Protein AF-A0A0C5WR68-F1 (afdb_monomer_lite)

Organism: NCBI:txid658445

Foldseek 3Di:
DDDDDDDDPPVVVVVVVPDDPPPPPFDWFWKWAQDPVGIAIDTDGPVCVVVRVVVVIGGDGDDDPDDDPDPVVVVDDPPPDPPPPPPPPPVVVVCVVCVVVVVVVVVVVVVVVVVVVVVVD

Sequence (121 aa):
MKKMAMASSLVVLLSALLAPPTVQAQTMSMICHQTGSGEITLYVNINAVDAHMGHGDYSGACQTNNLPSPLLALSQTPQTQQVVEIDEPPVSWIMMSILPLILLRRSLSNKMLKRKLQQLT

Structure (mmCIF, N/CA/C/O backbone):
data_AF-A0A0C5WR68-F1
#
_entry.id   AF-A0A0C5WR68-F1
#
loop_
_atom_site.group_PDB
_atom_site.id
_atom_site.type_symbol
_atom_site.label_atom_id
_atom_site.label_alt_id
_atom_site.label_comp_id
_atom_site.label_asym_id
_atom_site.label_entity_id
_atom_site.label_seq_id
_atom_site.pdbx_PDB_ins_code
_atom_site.Cartn_x
_atom_site.Cartn_y
_atom_site.Cartn_z
_atom_site.occupancy
_atom_site.B_iso_or_equiv
_atom_site.auth_seq_id
_atom_site.auth_comp_id
_atom_site.auth_asym_id
_atom_site.auth_atom_id
_atom_site.pdbx_PDB_model_num
ATOM 1 N N . MET A 1 1 ? -62.646 10.269 12.077 1.00 48.22 1 MET A N 1
ATOM 2 C CA . MET A 1 1 ? -61.334 10.029 12.723 1.00 48.22 1 MET A CA 1
ATOM 3 C C . MET A 1 1 ? -60.352 9.578 11.654 1.00 48.22 1 MET A C 1
ATOM 5 O O . MET A 1 1 ? -60.690 8.614 10.982 1.00 48.22 1 MET A O 1
ATOM 9 N N . LYS A 1 2 ? -59.223 10.278 11.463 1.00 47.03 2 LYS A N 1
ATOM 10 C CA . LYS A 1 2 ? -57.932 9.795 10.914 1.00 47.03 2 LYS A CA 1
ATOM 11 C C . LYS A 1 2 ? -57.013 11.014 10.754 1.00 47.03 2 LYS A C 1
ATOM 13 O O . LYS A 1 2 ? -57.052 11.707 9.747 1.00 47.03 2 LYS A O 1
ATOM 18 N N . LYS A 1 3 ? -56.257 11.319 11.810 1.00 51.19 3 LYS A N 1
ATOM 19 C CA . LYS A 1 3 ? -55.129 12.254 11.759 1.00 51.19 3 LYS A CA 1
ATOM 20 C C . LYS A 1 3 ? -53.917 11.405 11.378 1.00 51.19 3 LYS A C 1
ATOM 22 O O . LYS A 1 3 ? -53.507 10.579 12.185 1.00 51.19 3 LYS A O 1
ATOM 27 N N . MET A 1 4 ? -53.421 11.541 10.153 1.00 48.41 4 MET A N 1
ATOM 28 C CA . MET A 1 4 ? -52.201 10.857 9.719 1.00 48.41 4 MET A CA 1
ATOM 29 C C . MET A 1 4 ? -51.020 11.810 9.900 1.00 48.41 4 MET A C 1
ATOM 31 O O . MET A 1 4 ? -51.052 12.947 9.433 1.00 48.41 4 MET A O 1
ATOM 35 N N . ALA A 1 5 ? -50.029 11.351 10.661 1.00 51.19 5 ALA A N 1
ATOM 36 C CA . ALA A 1 5 ? -48.860 12.105 11.081 1.00 51.19 5 ALA A CA 1
ATOM 37 C C . ALA A 1 5 ? -47.832 12.244 9.943 1.00 51.19 5 ALA A C 1
ATOM 39 O O . ALA A 1 5 ? -47.442 11.258 9.327 1.00 51.19 5 ALA A O 1
ATOM 40 N N . MET A 1 6 ? -47.364 13.474 9.719 1.00 55.84 6 MET A N 1
ATOM 41 C CA . MET A 1 6 ? -46.280 13.845 8.803 1.00 55.84 6 MET A CA 1
ATOM 42 C C . MET A 1 6 ? -45.063 14.245 9.651 1.00 55.84 6 MET A C 1
ATOM 44 O O . MET A 1 6 ? -44.859 15.425 9.912 1.00 55.84 6 MET A O 1
ATOM 48 N N . ALA A 1 7 ? -44.303 13.285 10.182 1.00 51.44 7 ALA A N 1
ATOM 49 C CA . ALA A 1 7 ? -43.229 13.596 11.143 1.00 51.44 7 ALA A CA 1
ATOM 50 C C . ALA A 1 7 ? -41.903 12.855 10.902 1.00 51.44 7 ALA A C 1
ATOM 52 O O . ALA A 1 7 ? -41.066 12.811 11.794 1.00 51.44 7 ALA A O 1
ATOM 53 N N . SER A 1 8 ? -41.676 12.287 9.711 1.00 52.50 8 SER A N 1
ATOM 54 C CA . SER A 1 8 ? -40.483 11.454 9.471 1.00 52.50 8 SER A CA 1
ATOM 55 C C . SER A 1 8 ? -39.391 12.103 8.611 1.00 52.50 8 SER A C 1
ATOM 57 O O . SER A 1 8 ? -38.306 11.542 8.504 1.00 52.50 8 SER A O 1
ATOM 59 N N . SER A 1 9 ? -39.634 13.276 8.011 1.00 53.25 9 SER A N 1
ATOM 60 C CA . SER A 1 9 ? -38.698 13.864 7.034 1.00 53.25 9 SER A CA 1
ATOM 61 C C . SER A 1 9 ? -37.726 14.900 7.616 1.00 53.25 9 SER A C 1
ATOM 63 O O . SER A 1 9 ? -36.738 15.234 6.972 1.00 53.25 9 SER A O 1
ATOM 65 N N . LEU A 1 10 ? -37.975 15.407 8.829 1.00 53.34 10 LEU A N 1
ATOM 66 C CA . LEU A 1 10 ? -37.168 16.479 9.431 1.00 53.34 10 LEU A CA 1
ATOM 67 C C . LEU A 1 10 ? -35.921 15.958 10.173 1.00 53.34 10 LEU A C 1
ATOM 69 O O . LEU A 1 10 ? -34.945 16.685 10.333 1.00 53.34 10 LEU A O 1
ATOM 73 N N . VAL A 1 11 ? -35.932 14.692 10.606 1.00 54.53 11 VAL A N 1
ATOM 74 C CA . VAL A 1 11 ? -34.858 14.107 11.430 1.00 54.53 11 VAL A CA 1
ATOM 75 C C . VAL A 1 11 ? -33.587 13.851 10.612 1.00 54.53 11 VAL A C 1
ATOM 77 O O . VAL A 1 11 ? -32.493 14.065 11.120 1.00 54.53 11 VAL A O 1
ATOM 80 N N . VAL A 1 12 ? -33.714 13.489 9.330 1.00 54.81 12 VAL A N 1
ATOM 81 C CA . VAL A 1 12 ? -32.566 13.198 8.446 1.00 54.81 12 VAL A CA 1
ATOM 82 C C . VAL A 1 12 ? -31.742 14.456 8.135 1.00 54.81 12 VAL A C 1
ATOM 84 O O . VAL A 1 12 ? -30.521 14.384 8.032 1.00 54.81 12 VAL A O 1
ATOM 87 N N . LEU A 1 13 ? -32.384 15.626 8.044 1.00 53.16 13 LEU A N 1
ATOM 88 C CA . LEU A 1 13 ? -31.699 16.897 7.777 1.00 53.16 13 LEU A CA 1
ATOM 89 C C . LEU A 1 13 ? -30.956 17.443 9.007 1.00 53.16 13 LEU A C 1
ATOM 91 O O . LEU A 1 13 ? -29.917 18.080 8.856 1.00 53.16 13 LEU A O 1
ATOM 95 N N . LEU A 1 14 ? -31.440 17.167 10.224 1.00 51.44 14 LEU A N 1
ATOM 96 C CA . LEU A 1 14 ? -30.815 17.658 11.458 1.00 51.44 14 LEU A CA 1
ATOM 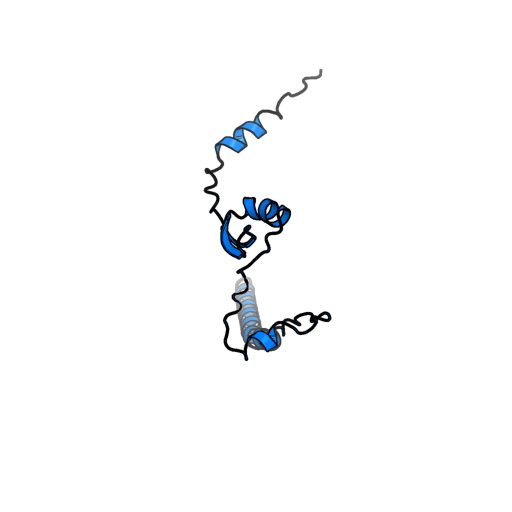97 C C . LEU A 1 14 ? -29.521 16.897 11.810 1.00 51.44 14 LEU A C 1
ATOM 99 O O . LEU A 1 14 ? -28.634 17.454 12.453 1.00 51.44 14 LEU A O 1
ATOM 103 N N . SER A 1 15 ? -29.378 15.644 11.364 1.00 54.75 15 SER A N 1
ATOM 104 C CA . SER A 1 15 ? -28.200 14.810 11.654 1.00 54.75 15 SER A CA 1
ATOM 105 C C . SER A 1 15 ? -26.934 15.223 10.891 1.00 54.75 15 SER A C 1
ATOM 107 O O . SER A 1 15 ? -25.833 14.948 11.356 1.00 54.75 15 SER A O 1
ATOM 109 N N . ALA A 1 16 ? -27.065 15.894 9.741 1.00 58.91 16 ALA A N 1
ATOM 110 C CA . ALA A 1 16 ? -25.924 16.298 8.912 1.00 58.91 16 ALA A CA 1
ATOM 111 C C . ALA A 1 16 ? -25.186 17.543 9.444 1.00 58.91 16 ALA A C 1
ATOM 113 O O . ALA A 1 16 ? -24.041 17.782 9.075 1.00 58.91 16 ALA A O 1
ATOM 114 N N . LEU A 1 17 ? -25.820 18.328 10.322 1.00 58.56 17 LEU A N 1
ATOM 115 C CA . LEU A 1 17 ? -25.287 19.612 10.792 1.00 58.56 17 LEU A CA 1
ATOM 116 C C . LEU A 1 17 ? -24.302 19.483 11.972 1.00 58.56 17 LEU A C 1
ATOM 118 O O . LEU A 1 17 ? -23.616 20.446 12.297 1.00 58.56 17 LEU A O 1
ATOM 122 N N . LEU A 1 18 ? -24.233 18.310 12.618 1.00 58.91 18 LEU A N 1
ATOM 123 C CA . LEU A 1 18 ? -23.341 18.033 13.757 1.00 58.91 18 LEU A CA 1
ATOM 124 C C . LEU A 1 18 ? -22.112 17.184 13.393 1.00 58.91 18 LEU A C 1
ATOM 126 O O . LEU A 1 18 ? -21.305 16.879 14.273 1.00 58.91 18 LEU A O 1
ATOM 130 N N . ALA A 1 19 ? -21.950 16.784 12.129 1.00 62.44 19 ALA A N 1
ATOM 131 C CA . ALA A 1 19 ? -20.751 16.066 11.718 1.00 62.44 19 ALA A CA 1
ATOM 132 C C . ALA A 1 19 ? -19.560 17.047 11.683 1.00 62.44 19 ALA A C 1
ATOM 134 O O . ALA A 1 19 ? -19.639 18.062 10.986 1.00 62.44 19 ALA A O 1
ATOM 135 N N . PRO A 1 20 ? -18.457 16.787 12.414 1.00 69.44 20 PRO A N 1
ATOM 136 C CA . PRO A 1 20 ? -17.234 17.558 12.230 1.00 69.44 20 PRO A CA 1
ATOM 137 C C . PRO A 1 20 ? -16.794 17.441 10.762 1.00 69.44 20 PRO A C 1
ATOM 139 O O . PRO A 1 20 ? -16.974 16.367 10.176 1.00 69.44 20 PRO A O 1
ATOM 142 N N . PRO A 1 21 ? -16.220 18.496 10.149 1.00 65.06 21 PRO A N 1
ATOM 143 C CA . PRO A 1 21 ? -15.637 18.365 8.822 1.00 65.06 21 PRO A CA 1
ATOM 144 C C . PRO A 1 21 ? -14.605 17.246 8.905 1.00 65.06 21 PRO A C 1
ATOM 146 O O . PRO A 1 21 ? -13.633 17.342 9.658 1.00 65.06 21 PRO A O 1
ATOM 149 N N . THR A 1 22 ? -14.852 16.139 8.205 1.00 59.62 22 THR A N 1
ATOM 150 C CA . THR A 1 22 ? -13.903 15.037 8.156 1.00 59.62 22 THR A CA 1
ATOM 151 C C . THR A 1 22 ? -12.666 15.577 7.465 1.00 59.62 22 THR A C 1
ATOM 153 O O . THR A 1 22 ? -12.642 15.714 6.245 1.00 59.62 22 THR A O 1
ATOM 156 N N . VAL A 1 23 ? -11.642 15.926 8.241 1.00 62.50 23 VAL A N 1
ATOM 157 C CA . VAL A 1 23 ? -10.298 16.128 7.711 1.00 62.50 23 VAL A CA 1
ATOM 158 C C . VAL A 1 23 ? -9.853 14.744 7.265 1.00 62.50 23 VAL A C 1
ATOM 160 O O . VAL A 1 23 ? -9.325 13.959 8.049 1.00 62.50 23 VAL A O 1
ATOM 163 N N . GLN A 1 24 ? -10.199 14.386 6.030 1.00 60.41 24 GLN A N 1
ATOM 164 C CA . GLN A 1 24 ? -9.784 13.134 5.423 1.00 60.41 24 GLN A CA 1
ATOM 165 C C . GLN A 1 24 ? -8.268 13.207 5.322 1.00 60.41 24 GLN A C 1
ATOM 167 O O . GLN A 1 24 ? -7.727 13.935 4.489 1.00 60.41 24 GLN A O 1
ATOM 172 N N . ALA A 1 25 ? -7.587 12.504 6.227 1.00 66.12 25 ALA A N 1
ATOM 173 C CA . ALA A 1 25 ? -6.156 12.302 6.140 1.00 66.12 25 ALA A CA 1
ATOM 174 C C . ALA A 1 25 ? -5.873 11.754 4.738 1.00 66.12 25 ALA A C 1
ATOM 176 O O . ALA A 1 25 ? -6.353 10.680 4.376 1.00 66.12 25 ALA A O 1
ATOM 177 N N . GLN A 1 26 ? -5.187 12.548 3.918 1.00 69.94 26 GLN A N 1
ATOM 178 C CA . GLN A 1 26 ? -4.876 12.184 2.545 1.00 69.94 26 GLN A CA 1
ATOM 179 C C . GLN A 1 26 ? -3.855 11.050 2.590 1.00 69.94 26 GLN A C 1
ATOM 181 O O . GLN A 1 26 ? -2.661 11.279 2.767 1.00 69.94 26 GLN A O 1
ATOM 186 N N . THR A 1 27 ? -4.334 9.815 2.491 1.00 88.25 27 THR A N 1
ATOM 187 C CA . THR A 1 27 ? -3.473 8.643 2.408 1.00 88.25 27 THR A CA 1
ATOM 188 C C . THR A 1 27 ? -2.832 8.608 1.026 1.00 88.25 27 THR A C 1
ATOM 190 O O . THR A 1 27 ? -3.508 8.675 -0.004 1.00 88.25 27 THR A O 1
ATOM 193 N N . MET A 1 28 ? -1.503 8.553 1.016 1.00 94.94 28 MET A N 1
ATOM 194 C CA . MET A 1 28 ? -0.707 8.413 -0.197 1.00 94.94 28 MET A CA 1
ATOM 195 C C . MET A 1 28 ? -0.315 6.945 -0.365 1.00 94.94 28 MET A C 1
ATOM 197 O O . MET A 1 28 ? 0.104 6.300 0.596 1.00 94.94 28 MET A O 1
ATOM 201 N N . SER A 1 29 ? -0.442 6.433 -1.582 1.00 94.56 29 SER A N 1
ATOM 202 C CA . SER A 1 29 ? -0.014 5.102 -1.993 1.00 94.56 29 SER A CA 1
ATOM 203 C C . SER A 1 29 ? 1.166 5.213 -2.948 1.00 94.56 29 SER A C 1
ATOM 205 O O . SER A 1 29 ? 1.208 6.107 -3.792 1.00 94.56 29 SER A O 1
ATOM 207 N N . MET A 1 30 ? 2.125 4.305 -2.812 1.00 96.88 30 MET A N 1
ATOM 208 C CA . MET A 1 30 ? 3.267 4.201 -3.712 1.00 96.88 30 MET A CA 1
ATOM 209 C C . MET A 1 30 ? 2.891 3.359 -4.934 1.00 96.88 30 MET A C 1
ATOM 211 O O . MET A 1 30 ? 2.351 2.259 -4.787 1.00 96.88 30 MET A O 1
ATOM 215 N N . ILE A 1 31 ? 3.223 3.851 -6.122 1.00 96.75 31 ILE A N 1
ATOM 216 C CA . ILE A 1 31 ? 3.040 3.148 -7.394 1.00 96.75 31 ILE A CA 1
ATOM 217 C C . ILE A 1 31 ? 4.290 3.275 -8.267 1.00 96.75 31 ILE A C 1
ATOM 219 O O . ILE A 1 31 ? 5.065 4.230 -8.137 1.00 96.75 31 ILE A O 1
ATOM 223 N N . CYS A 1 32 ? 4.448 2.340 -9.194 1.00 96.69 32 CYS A N 1
ATOM 224 C CA . CYS A 1 32 ? 5.358 2.466 -10.306 1.00 96.69 32 CYS A CA 1
ATOM 225 C C . CYS A 1 32 ? 4.568 2.874 -11.541 1.00 96.69 32 CYS A C 1
ATOM 227 O O . CYS A 1 32 ? 3.662 2.168 -11.988 1.00 96.69 32 CYS A O 1
ATOM 229 N N . HIS A 1 33 ? 4.922 4.042 -12.055 1.00 96.00 33 HIS A N 1
ATOM 230 C CA . HIS A 1 33 ? 4.266 4.682 -13.169 1.00 96.00 33 HIS A CA 1
ATOM 231 C C . HIS A 1 33 ? 5.041 4.437 -14.459 1.00 96.00 33 HIS A C 1
ATOM 233 O O . HIS A 1 33 ? 6.234 4.757 -14.541 1.00 96.00 33 HIS A O 1
ATOM 239 N N . GLN A 1 34 ? 4.356 3.902 -15.468 1.00 92.00 34 GLN A N 1
ATOM 240 C CA . GLN A 1 34 ? 4.934 3.711 -16.792 1.00 92.00 34 GLN A CA 1
ATOM 241 C C . GLN A 1 34 ? 4.853 5.018 -17.585 1.00 92.00 34 GLN A C 1
ATOM 243 O O . GLN A 1 34 ? 3.778 5.557 -17.842 1.00 92.00 34 GLN A O 1
ATOM 248 N N . THR A 1 35 ? 6.005 5.525 -18.006 1.00 89.06 35 THR A N 1
ATOM 249 C CA . THR A 1 35 ? 6.131 6.680 -18.897 1.00 89.06 35 THR A CA 1
ATOM 250 C C . THR A 1 35 ? 6.644 6.234 -20.265 1.00 89.06 35 THR A C 1
ATOM 252 O O . THR A 1 35 ? 7.232 5.165 -20.421 1.00 89.06 35 THR A O 1
ATOM 255 N N . GLY A 1 36 ? 6.482 7.072 -21.290 1.00 85.69 36 GLY A N 1
ATOM 256 C CA . GLY A 1 36 ? 6.997 6.778 -22.632 1.00 85.69 36 GLY A CA 1
ATOM 257 C C . GLY A 1 36 ? 8.520 6.579 -22.687 1.00 85.69 36 GLY A C 1
ATOM 258 O O . GLY A 1 36 ? 9.026 6.012 -23.650 1.00 85.69 36 GLY A O 1
ATOM 259 N N . SER A 1 37 ? 9.255 7.030 -21.665 1.00 83.75 37 SER A N 1
ATOM 260 C CA . SER A 1 37 ? 10.714 6.901 -21.560 1.00 83.75 37 SER A CA 1
ATOM 261 C C . SER A 1 37 ? 11.195 5.848 -20.551 1.00 83.75 37 SER A C 1
ATOM 263 O O . SER A 1 37 ? 12.399 5.780 -20.304 1.00 83.75 37 SER A O 1
ATOM 265 N N . GLY A 1 38 ? 10.303 5.058 -19.941 1.00 88.00 38 GLY A N 1
ATOM 266 C CA . GLY A 1 38 ? 10.659 4.069 -18.916 1.00 88.00 38 GLY A CA 1
ATOM 267 C C . GLY A 1 38 ? 9.668 4.032 -17.756 1.00 88.00 38 GLY A C 1
ATOM 268 O O . GLY A 1 38 ? 8.478 4.240 -17.946 1.00 88.00 38 GLY A O 1
ATOM 269 N N . GLU A 1 39 ? 10.152 3.792 -16.542 1.00 92.56 39 GLU A N 1
ATOM 270 C CA . GLU A 1 39 ? 9.309 3.687 -15.349 1.00 92.56 39 GLU A CA 1
ATOM 271 C C . GLU A 1 39 ? 9.818 4.597 -14.227 1.00 92.56 39 GLU A C 1
ATOM 273 O O . GLU A 1 39 ? 11.030 4.747 -14.040 1.00 92.56 39 GLU A O 1
ATOM 278 N N . ILE A 1 40 ? 8.900 5.215 -13.477 1.00 93.50 40 ILE A N 1
ATOM 279 C CA . ILE A 1 40 ? 9.223 6.089 -12.340 1.00 93.50 40 ILE A CA 1
ATOM 280 C C . ILE A 1 40 ? 8.365 5.760 -11.118 1.00 93.50 40 ILE A C 1
ATOM 282 O O . ILE A 1 40 ? 7.175 5.489 -11.226 1.00 93.50 40 ILE A O 1
ATOM 286 N N . THR A 1 41 ? 8.961 5.792 -9.925 1.00 95.31 41 THR A N 1
ATOM 287 C CA . THR A 1 41 ? 8.215 5.569 -8.675 1.00 95.31 41 THR A CA 1
ATOM 288 C C . THR A 1 41 ? 7.578 6.869 -8.205 1.00 95.31 41 THR A C 1
ATOM 290 O O . THR A 1 41 ? 8.280 7.867 -8.039 1.00 95.31 41 THR A O 1
ATOM 293 N N . LEU A 1 42 ? 6.268 6.851 -7.956 1.00 94.69 42 LEU A N 1
ATOM 294 C CA . LEU A 1 42 ? 5.486 8.005 -7.510 1.00 94.69 42 LEU A CA 1
ATOM 295 C C . LEU A 1 42 ? 4.653 7.667 -6.270 1.00 94.69 42 LEU A C 1
ATOM 297 O O . LEU A 1 42 ? 4.306 6.514 -6.024 1.00 94.69 42 LEU A O 1
ATOM 301 N N . TYR A 1 43 ? 4.297 8.702 -5.510 1.00 95.81 43 TYR A N 1
ATOM 302 C CA . TYR A 1 43 ? 3.300 8.619 -4.447 1.00 95.81 43 TYR A CA 1
ATOM 303 C C . TYR A 1 43 ? 2.061 9.390 -4.878 1.00 95.81 43 TYR A C 1
ATOM 305 O O . TYR A 1 43 ? 2.134 10.589 -5.151 1.00 95.81 43 TYR A O 1
ATOM 313 N N . VAL A 1 44 ? 0.931 8.699 -4.943 1.00 94.88 44 VAL A N 1
ATOM 314 C CA . VAL A 1 44 ? -0.345 9.249 -5.404 1.00 94.88 44 VAL A CA 1
ATOM 315 C C . VAL A 1 44 ? -1.384 9.145 -4.305 1.00 94.88 44 VAL A C 1
ATOM 317 O O . VAL A 1 44 ? -1.282 8.302 -3.418 1.00 94.88 44 VAL A O 1
ATOM 320 N N . ASN A 1 45 ? -2.410 9.988 -4.349 1.00 95.50 45 ASN A N 1
ATOM 321 C CA . ASN A 1 45 ? -3.532 9.837 -3.429 1.00 95.50 45 ASN A CA 1
ATOM 322 C C . ASN A 1 45 ? -4.188 8.461 -3.632 1.00 95.50 45 ASN A C 1
ATOM 324 O O . ASN A 1 45 ? -4.330 8.019 -4.773 1.00 95.50 45 ASN A O 1
ATOM 328 N N . ILE A 1 46 ? -4.629 7.810 -2.553 1.00 94.75 46 ILE A N 1
ATOM 329 C CA . ILE A 1 46 ? -5.266 6.488 -2.633 1.00 94.75 46 ILE A CA 1
ATOM 330 C C . ILE A 1 46 ? -6.441 6.455 -3.623 1.00 94.75 46 ILE A C 1
ATOM 332 O O . ILE A 1 46 ? -6.621 5.471 -4.330 1.00 94.75 46 ILE A O 1
ATOM 336 N N . ASN A 1 47 ? -7.180 7.561 -3.750 1.00 94.62 47 ASN A N 1
ATOM 337 C CA . ASN A 1 47 ? -8.332 7.668 -4.646 1.00 94.62 47 ASN A CA 1
ATOM 338 C C . ASN A 1 47 ? -7.943 7.686 -6.135 1.00 94.62 47 ASN A C 1
ATOM 340 O O . ASN A 1 47 ? -8.807 7.529 -6.991 1.00 94.62 47 ASN A O 1
ATOM 344 N N . ALA A 1 48 ? -6.668 7.922 -6.455 1.00 95.06 48 ALA A N 1
ATOM 345 C CA . ALA A 1 48 ? -6.158 7.929 -7.823 1.00 95.06 48 ALA A CA 1
ATOM 346 C C . ALA A 1 48 ? -5.568 6.572 -8.243 1.00 95.06 48 ALA A C 1
ATOM 348 O O . ALA A 1 48 ? -5.344 6.361 -9.433 1.00 95.06 48 ALA A O 1
ATOM 349 N N . VAL A 1 49 ? -5.325 5.653 -7.298 1.00 95.69 49 VAL A N 1
ATOM 350 C CA . VAL A 1 49 ? -4.644 4.374 -7.567 1.00 95.69 49 VAL A CA 1
ATOM 351 C C . VAL A 1 49 ? -5.385 3.559 -8.620 1.00 95.69 49 VAL A C 1
ATOM 353 O O . VAL A 1 49 ? -4.759 3.116 -9.576 1.00 95.69 49 VAL A O 1
ATOM 356 N N . ASP A 1 50 ? -6.708 3.438 -8.514 1.00 96.19 50 ASP A N 1
ATOM 357 C CA . ASP A 1 50 ? -7.503 2.652 -9.466 1.00 96.19 50 ASP A CA 1
ATOM 358 C C . ASP A 1 50 ? -7.380 3.182 -10.904 1.00 96.19 50 ASP A C 1
ATOM 360 O O . ASP A 1 50 ? -7.274 2.408 -11.855 1.00 96.19 50 ASP A O 1
ATOM 364 N N . ALA A 1 51 ? -7.327 4.508 -11.071 1.00 96.12 51 ALA A N 1
ATOM 365 C CA . ALA A 1 51 ? -7.135 5.132 -12.377 1.00 96.12 51 ALA A CA 1
ATOM 366 C C . ALA A 1 51 ? -5.727 4.868 -12.930 1.00 96.12 51 ALA A C 1
ATOM 368 O O . ALA A 1 51 ? -5.577 4.556 -14.108 1.00 96.12 51 ALA A O 1
ATOM 369 N N . HIS A 1 52 ? -4.703 4.951 -12.077 1.00 95.88 52 HIS A N 1
ATOM 370 C CA . HIS A 1 52 ? -3.327 4.618 -12.442 1.00 95.88 52 HIS A CA 1
ATOM 371 C C . HIS A 1 52 ? -3.194 3.147 -12.872 1.00 95.88 52 HIS A C 1
ATOM 373 O O . HIS A 1 52 ? -2.645 2.864 -13.938 1.00 95.88 52 HIS A O 1
ATOM 379 N N . MET A 1 53 ? -3.783 2.211 -12.121 1.00 95.19 53 MET A N 1
ATOM 380 C CA . MET A 1 53 ? -3.778 0.786 -12.479 1.00 95.19 53 MET A CA 1
ATOM 381 C C . MET A 1 53 ? -4.514 0.512 -13.799 1.00 95.19 53 MET A C 1
ATOM 383 O O . MET A 1 53 ? -4.078 -0.325 -14.588 1.00 95.19 53 MET A O 1
ATOM 387 N N . GLY A 1 54 ? -5.583 1.260 -14.091 1.00 95.12 54 GLY A N 1
ATOM 388 C CA . GLY A 1 54 ? -6.284 1.206 -15.379 1.00 95.12 54 GLY A CA 1
ATOM 389 C C . GLY A 1 54 ? -5.451 1.674 -16.581 1.00 95.12 54 GLY A C 1
ATOM 390 O O . GLY A 1 54 ? -5.784 1.333 -17.716 1.00 95.12 54 GLY A O 1
ATOM 391 N N . HIS A 1 55 ? -4.363 2.413 -16.349 1.00 92.88 55 HIS A N 1
ATOM 392 C CA . HIS A 1 55 ? -3.432 2.877 -17.383 1.00 92.88 55 HIS A CA 1
ATOM 393 C C . HIS A 1 55 ? -2.175 2.003 -17.525 1.00 92.88 55 HIS A C 1
ATOM 395 O O . HIS A 1 55 ? -1.336 2.294 -18.376 1.00 92.88 55 HIS A O 1
ATOM 401 N N . GLY A 1 56 ? -2.057 0.923 -16.746 1.00 90.31 56 GLY A N 1
ATOM 402 C CA . GLY A 1 56 ? -0.909 0.011 -16.785 1.00 90.31 56 GLY A CA 1
ATOM 403 C C . GLY A 1 56 ? 0.136 0.252 -15.694 1.00 90.31 56 GLY A C 1
ATOM 404 O O . GLY A 1 56 ? 1.148 -0.446 -15.670 1.00 90.31 56 GLY A O 1
ATOM 405 N N . ASP A 1 57 ? -0.099 1.181 -14.765 1.00 96.00 57 ASP A N 1
ATOM 406 C CA . ASP A 1 57 ? 0.760 1.339 -13.590 1.00 96.00 57 ASP A CA 1
ATOM 407 C C . ASP A 1 57 ? 0.588 0.152 -12.628 1.00 96.00 57 ASP A C 1
ATOM 409 O O . ASP A 1 57 ? -0.459 -0.502 -12.588 1.00 96.00 57 ASP A O 1
ATOM 413 N N . TYR A 1 58 ? 1.602 -0.116 -11.808 1.00 94.31 58 TYR A N 1
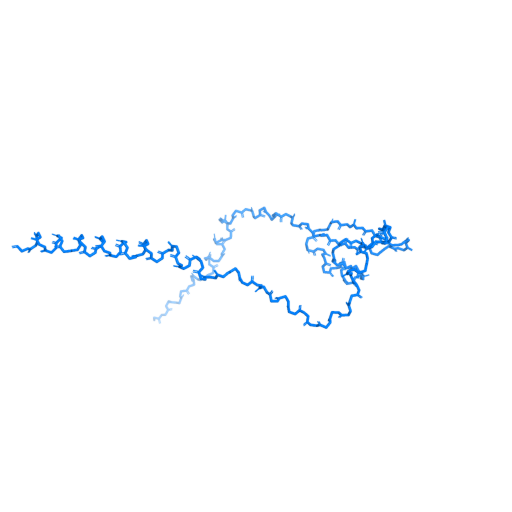ATOM 414 C CA . TYR A 1 58 ? 1.549 -1.177 -10.801 1.00 94.31 58 TYR A CA 1
ATOM 415 C C . TYR A 1 58 ? 1.817 -0.648 -9.394 1.00 94.31 58 TYR A C 1
ATOM 417 O O . TYR A 1 58 ? 2.475 0.369 -9.196 1.00 94.31 58 TYR A O 1
ATOM 425 N N . SER A 1 59 ? 1.282 -1.331 -8.383 1.00 94.81 59 SER A N 1
ATOM 426 C CA . SER A 1 59 ? 1.475 -0.955 -6.980 1.00 94.81 59 SER A CA 1
ATOM 427 C C . SER A 1 59 ? 2.913 -1.208 -6.517 1.00 94.81 59 SER A C 1
ATOM 429 O O . SER A 1 59 ? 3.467 -2.270 -6.804 1.00 94.81 59 SER A O 1
ATOM 431 N N . GLY A 1 60 ? 3.466 -0.299 -5.711 1.00 93.94 60 GLY A N 1
ATOM 432 C CA . GLY A 1 60 ? 4.817 -0.411 -5.149 1.00 93.94 60 GLY A CA 1
ATOM 433 C C . GLY A 1 60 ? 5.876 0.368 -5.931 1.00 93.94 60 GLY A C 1
ATOM 434 O O . GLY A 1 60 ? 5.558 1.139 -6.826 1.00 93.94 60 GLY A O 1
ATOM 435 N N . ALA A 1 61 ? 7.145 0.218 -5.555 1.00 93.88 61 ALA A N 1
ATOM 436 C CA . ALA A 1 61 ? 8.249 0.890 -6.236 1.00 93.88 61 ALA A CA 1
ATOM 437 C C . ALA A 1 61 ? 8.584 0.209 -7.567 1.00 93.88 61 ALA A C 1
ATOM 439 O O . ALA A 1 61 ? 8.401 -0.999 -7.721 1.00 93.88 61 ALA A O 1
ATOM 440 N N . CYS A 1 62 ? 9.154 0.972 -8.495 1.00 93.75 62 CYS A N 1
ATOM 441 C CA . CYS A 1 62 ? 9.721 0.405 -9.711 1.00 93.75 62 CYS A CA 1
ATOM 442 C C . CYS A 1 62 ? 10.954 -0.436 -9.387 1.00 93.75 62 CYS A C 1
ATOM 444 O O . CYS A 1 62 ? 11.742 -0.097 -8.497 1.00 93.75 62 CYS A O 1
ATOM 446 N N . GLN A 1 63 ? 11.161 -1.508 -10.145 1.00 86.62 63 GLN A N 1
ATOM 447 C CA . GLN A 1 63 ? 12.381 -2.300 -10.034 1.00 86.62 63 GLN A CA 1
ATOM 448 C C . GLN A 1 63 ? 13.557 -1.502 -10.613 1.00 86.62 63 GLN A C 1
ATOM 450 O O . GLN A 1 63 ? 13.608 -1.205 -11.804 1.00 86.62 63 GLN A O 1
ATOM 455 N N . THR A 1 64 ? 14.524 -1.125 -9.777 1.00 71.12 64 THR A N 1
ATOM 456 C CA . THR A 1 64 ? 15.792 -0.587 -10.273 1.00 71.12 64 THR A CA 1
ATOM 457 C C . THR A 1 64 ? 16.686 -1.761 -10.653 1.00 71.12 64 THR A C 1
ATOM 459 O O . THR A 1 64 ? 17.167 -2.509 -9.804 1.00 71.12 64 THR A O 1
ATOM 462 N N . ASN A 1 65 ? 16.953 -1.928 -11.946 1.00 63.59 65 ASN A N 1
ATOM 463 C CA . ASN A 1 65 ? 17.789 -3.016 -12.476 1.00 63.59 65 ASN A CA 1
ATOM 464 C C . ASN A 1 65 ? 19.295 -2.847 -12.141 1.00 63.59 65 ASN A C 1
ATOM 466 O O . ASN A 1 65 ? 20.154 -3.293 -12.893 1.00 63.59 65 ASN A O 1
ATOM 470 N N . ASN A 1 66 ? 19.637 -2.170 -11.038 1.00 50.50 66 ASN A N 1
ATOM 471 C CA . ASN A 1 66 ? 20.998 -1.819 -10.619 1.00 50.50 66 ASN A CA 1
ATOM 472 C C . ASN A 1 66 ? 21.286 -2.237 -9.163 1.00 50.50 66 ASN A C 1
ATOM 474 O O . ASN A 1 66 ? 21.896 -1.498 -8.393 1.00 50.50 66 ASN A O 1
ATOM 478 N N . LEU A 1 67 ? 20.863 -3.439 -8.769 1.00 52.19 67 LEU A N 1
ATOM 479 C CA . LEU A 1 67 ? 21.472 -4.117 -7.622 1.00 52.19 67 LEU A CA 1
ATOM 480 C C . LEU A 1 67 ? 22.611 -5.009 -8.140 1.00 52.19 67 LEU A C 1
ATOM 482 O O . LEU A 1 67 ? 22.361 -5.814 -9.039 1.00 52.19 67 LEU A O 1
ATOM 486 N N . PRO A 1 68 ? 23.841 -4.930 -7.591 1.00 49.16 68 PRO A N 1
ATOM 487 C CA . PRO A 1 68 ? 24.839 -5.959 -7.843 1.00 49.16 68 PRO A CA 1
ATOM 488 C C . PRO A 1 68 ? 24.265 -7.312 -7.399 1.00 49.16 68 PRO A C 1
ATOM 490 O O . PRO A 1 68 ? 23.831 -7.469 -6.257 1.00 49.16 68 PRO A O 1
ATOM 493 N N . SER A 1 69 ? 24.218 -8.262 -8.334 1.00 51.72 69 SER A N 1
ATOM 494 C CA . SER A 1 69 ? 23.744 -9.639 -8.168 1.00 51.72 69 SER A CA 1
ATOM 495 C C . SER A 1 69 ? 24.475 -10.328 -7.013 1.00 51.72 69 SER A C 1
ATOM 497 O O . SER A 1 69 ? 25.630 -10.728 -7.166 1.00 51.72 69 SER A O 1
ATOM 499 N N . PRO A 1 70 ? 23.840 -10.404 -5.831 1.00 51.97 70 PRO A N 1
ATOM 500 C CA . PRO A 1 70 ? 23.209 -11.658 -5.409 1.00 51.97 70 PRO A CA 1
ATOM 501 C C . PRO A 1 70 ? 21.772 -11.507 -4.871 1.00 51.97 70 PRO A C 1
ATOM 503 O O . PRO A 1 70 ? 21.136 -12.514 -4.576 1.00 51.97 70 PRO A O 1
ATOM 506 N N . LEU A 1 71 ? 21.222 -10.292 -4.754 1.00 51.41 71 LEU A N 1
ATOM 507 C CA . LEU A 1 71 ? 19.893 -10.085 -4.148 1.00 51.41 71 LEU A CA 1
ATOM 508 C C . LEU A 1 71 ? 18.712 -10.259 -5.123 1.00 51.41 71 LEU A C 1
ATOM 510 O O . LEU A 1 71 ? 17.599 -10.518 -4.675 1.00 51.41 71 LEU A O 1
ATOM 514 N N . LEU A 1 72 ? 18.934 -10.202 -6.444 1.00 51.88 72 LEU A N 1
ATOM 515 C CA . LEU A 1 72 ? 17.881 -10.489 -7.436 1.00 51.88 72 LEU A CA 1
ATOM 516 C C . LEU A 1 72 ? 17.520 -11.984 -7.538 1.00 51.88 72 LEU A C 1
ATOM 518 O O . LEU A 1 72 ? 16.442 -12.316 -8.024 1.00 51.88 72 LEU A O 1
ATOM 522 N N . ALA A 1 73 ? 18.368 -12.891 -7.042 1.00 48.72 73 ALA A N 1
ATOM 523 C CA . ALA A 1 73 ? 18.112 -14.334 -7.080 1.00 48.72 73 ALA A CA 1
ATOM 524 C C . ALA A 1 73 ? 17.055 -14.807 -6.059 1.00 48.72 73 ALA A C 1
ATOM 526 O O . ALA A 1 73 ? 16.643 -15.962 -6.103 1.00 48.72 73 ALA A O 1
ATOM 527 N N . LEU A 1 74 ? 16.582 -13.930 -5.165 1.00 49.22 74 LEU A N 1
ATOM 528 C CA . LEU A 1 74 ? 15.483 -14.231 -4.237 1.00 49.22 74 LEU A CA 1
ATOM 529 C C . LEU A 1 74 ? 14.098 -13.831 -4.771 1.00 49.22 74 LEU A C 1
ATOM 531 O O . LEU A 1 74 ? 13.100 -14.212 -4.169 1.00 49.22 74 LEU A O 1
ATOM 535 N N . SER A 1 75 ? 14.005 -13.095 -5.886 1.00 52.94 75 SER A N 1
ATOM 536 C CA . SER A 1 75 ? 12.721 -12.546 -6.362 1.00 52.94 75 SER A CA 1
ATOM 537 C C . SER A 1 75 ? 12.092 -13.296 -7.542 1.00 52.94 75 SER A C 1
ATOM 539 O O . SER A 1 75 ? 11.014 -12.910 -7.991 1.00 52.94 75 SER A O 1
ATOM 541 N N . GLN A 1 76 ? 12.731 -14.344 -8.067 1.00 49.00 76 GLN A N 1
ATOM 542 C CA . GLN A 1 76 ? 12.208 -15.123 -9.197 1.00 49.00 76 GLN A CA 1
ATOM 543 C C . GLN A 1 76 ? 12.263 -16.625 -8.916 1.00 49.00 76 GLN A C 1
ATOM 545 O O . GLN A 1 76 ? 12.846 -17.403 -9.667 1.00 49.00 76 GLN A O 1
ATOM 550 N N . THR A 1 77 ? 11.627 -17.054 -7.831 1.00 33.88 77 THR A N 1
ATOM 551 C CA . THR A 1 77 ? 1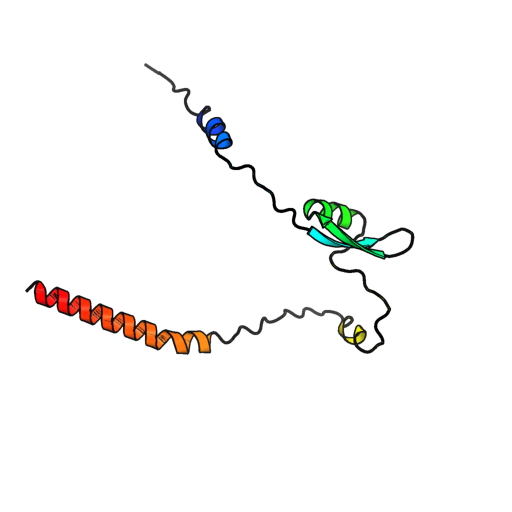1.039 -18.394 -7.822 1.00 33.88 77 THR A CA 1
ATOM 552 C C . THR A 1 77 ? 9.625 -18.282 -8.399 1.00 33.88 77 THR A C 1
ATOM 554 O O . THR A 1 77 ? 8.918 -17.320 -8.088 1.00 33.88 77 THR A O 1
ATOM 557 N N . PRO A 1 78 ? 9.175 -19.223 -9.251 1.00 40.91 78 PRO A N 1
ATOM 558 C CA . PRO A 1 78 ? 7.761 -19.334 -9.561 1.00 40.91 78 PRO A CA 1
ATOM 559 C C . PRO A 1 78 ? 7.051 -19.573 -8.231 1.00 40.91 78 PRO A C 1
ATOM 561 O O . PRO A 1 78 ? 7.251 -20.616 -7.607 1.00 40.91 78 PRO A O 1
ATOM 564 N N . GLN A 1 79 ? 6.283 -18.586 -7.769 1.00 39.22 79 GLN A N 1
ATOM 565 C CA . GLN A 1 79 ? 5.482 -18.666 -6.551 1.00 39.22 79 GLN A CA 1
ATOM 566 C C . GLN A 1 79 ? 4.336 -19.654 -6.798 1.00 39.22 79 GLN A C 1
ATOM 568 O O . GLN A 1 79 ? 3.180 -19.299 -7.011 1.00 39.22 79 GLN A O 1
ATOM 573 N N . THR A 1 80 ? 4.693 -20.934 -6.798 1.00 39.00 80 THR A N 1
ATOM 574 C CA . THR A 1 80 ? 3.808 -22.019 -6.411 1.00 39.00 80 THR A CA 1
ATOM 575 C C . THR A 1 80 ? 3.356 -21.661 -5.012 1.00 39.00 80 THR A C 1
ATOM 577 O O . THR A 1 80 ? 4.184 -21.685 -4.112 1.00 39.00 80 THR A O 1
ATOM 580 N N . GLN A 1 81 ? 2.098 -21.238 -4.880 1.00 48.97 81 GLN A N 1
ATOM 581 C CA . GLN A 1 81 ? 1.317 -21.133 -3.649 1.00 48.97 81 GLN A CA 1
ATOM 582 C C . GLN A 1 81 ? 2.114 -21.391 -2.359 1.00 48.97 81 GLN A C 1
ATOM 584 O O . GLN A 1 81 ? 1.951 -22.422 -1.712 1.00 48.97 81 GLN A O 1
ATOM 589 N N . GLN A 1 82 ? 2.970 -20.448 -1.971 1.00 45.88 82 GLN A N 1
ATOM 590 C CA . GLN A 1 82 ? 3.461 -20.388 -0.608 1.00 45.88 82 GLN A CA 1
ATOM 591 C C . GLN A 1 82 ? 2.479 -19.489 0.114 1.00 45.88 82 GLN A C 1
ATOM 593 O O . GLN A 1 82 ? 2.618 -18.271 0.195 1.00 45.88 82 GLN A O 1
ATOM 598 N N . VAL A 1 83 ? 1.423 -20.141 0.598 1.00 46.53 83 VAL A N 1
ATOM 599 C CA . VAL A 1 83 ? 0.797 -19.746 1.849 1.00 46.53 83 VAL A CA 1
ATOM 600 C C . VAL A 1 83 ? 1.960 -19.463 2.791 1.00 46.53 83 VAL A C 1
ATOM 602 O O . VAL A 1 83 ? 2.697 -20.376 3.161 1.00 46.53 83 VAL A O 1
ATOM 605 N N . VAL A 1 84 ? 2.186 -18.184 3.087 1.00 46.56 84 VAL A N 1
ATOM 606 C CA . VAL A 1 84 ? 2.909 -17.800 4.288 1.00 46.56 84 VAL A CA 1
ATOM 607 C C . VAL A 1 84 ? 2.046 -18.374 5.393 1.00 46.56 84 VAL A C 1
ATOM 609 O O . VAL A 1 84 ? 1.032 -17.795 5.780 1.00 46.56 84 VAL A O 1
ATOM 612 N N . GLU A 1 85 ? 2.386 -19.588 5.806 1.00 52.56 85 GLU A N 1
ATOM 613 C CA . GLU A 1 85 ? 2.105 -20.042 7.144 1.00 52.56 85 GLU A CA 1
ATOM 614 C C . GLU A 1 85 ? 2.730 -18.953 8.004 1.00 52.56 85 GLU A C 1
ATOM 616 O O . GLU A 1 85 ? 3.950 -18.809 8.098 1.00 52.56 85 GLU A O 1
ATOM 621 N N . ILE A 1 86 ? 1.870 -18.045 8.467 1.00 49.16 86 ILE A N 1
ATOM 622 C CA . ILE A 1 86 ? 2.183 -17.203 9.599 1.00 49.16 86 ILE A CA 1
ATOM 623 C C . ILE A 1 86 ? 2.511 -18.251 10.648 1.00 49.16 86 ILE A C 1
ATOM 625 O O . ILE A 1 86 ? 1.599 -18.923 11.125 1.00 49.16 86 ILE A O 1
ATOM 629 N N . ASP A 1 87 ? 3.802 -18.481 10.884 1.00 52.44 87 ASP A N 1
ATOM 630 C CA . ASP A 1 87 ? 4.264 -19.223 12.040 1.00 52.44 87 ASP A CA 1
ATOM 631 C C . ASP A 1 87 ? 3.690 -18.431 13.211 1.00 52.44 87 ASP A C 1
ATOM 633 O O . ASP A 1 87 ? 4.155 -17.337 13.556 1.00 52.44 87 ASP A O 1
ATOM 637 N N . GLU A 1 88 ? 2.512 -18.873 13.656 1.00 62.75 88 GLU A N 1
ATOM 638 C CA . GLU A 1 88 ? 1.805 -18.270 14.760 1.00 62.75 88 GLU A CA 1
ATOM 639 C C . GLU A 1 88 ? 2.821 -18.240 15.897 1.00 62.75 88 GLU A C 1
ATOM 641 O O . GLU A 1 88 ? 3.386 -19.290 16.226 1.00 62.75 88 GLU A O 1
ATOM 646 N N . PRO A 1 89 ? 3.066 -17.081 16.535 1.00 59.12 89 PRO A N 1
ATOM 647 C CA . PRO A 1 89 ? 3.840 -17.096 17.762 1.00 59.12 89 PRO A CA 1
ATOM 648 C C . PRO A 1 89 ? 3.158 -18.116 18.679 1.00 59.12 89 PRO A C 1
ATOM 650 O O . PRO A 1 89 ? 1.934 -18.048 18.810 1.00 59.12 89 PRO A O 1
ATOM 653 N N . PRO A 1 90 ? 3.881 -19.077 19.286 1.00 59.66 90 PRO A N 1
ATOM 654 C CA . PRO A 1 90 ? 3.252 -20.173 19.996 1.00 59.66 90 PRO A CA 1
ATOM 655 C C . PRO A 1 90 ? 2.376 -19.587 21.099 1.00 59.66 90 PRO A C 1
ATOM 657 O O . PRO A 1 90 ? 2.858 -19.189 22.164 1.00 59.66 90 PRO A O 1
ATOM 660 N N . VAL A 1 91 ? 1.063 -19.566 20.855 1.00 58.22 91 VAL A N 1
ATOM 661 C CA . VAL A 1 91 ? 0.027 -19.114 21.795 1.00 58.22 91 VAL A CA 1
ATOM 662 C C . VAL A 1 91 ? 0.125 -19.856 23.137 1.00 58.22 91 VAL A C 1
ATOM 664 O O . VAL A 1 91 ? -0.369 -19.385 24.158 1.00 58.22 91 VAL A O 1
ATOM 667 N N . SER A 1 92 ? 0.866 -20.968 23.162 1.00 59.50 92 SER A N 1
ATOM 668 C CA . SER A 1 92 ? 1.362 -21.681 24.339 1.00 59.50 92 SER A CA 1
ATOM 669 C C . SER A 1 92 ? 2.051 -20.783 25.382 1.00 59.50 92 SER A C 1
ATOM 671 O O . SER A 1 92 ? 1.725 -20.877 26.565 1.00 59.50 92 SER A O 1
ATOM 673 N N . TRP A 1 93 ? 2.943 -19.862 24.998 1.00 53.91 93 TRP A N 1
ATOM 674 C CA . TRP A 1 93 ? 3.709 -19.072 25.981 1.00 53.91 93 TRP A CA 1
ATOM 675 C C . TRP A 1 93 ? 2.854 -17.983 26.631 1.00 53.91 93 TRP A C 1
ATOM 677 O O . TRP A 1 93 ? 2.875 -17.811 27.852 1.00 53.91 93 TRP A O 1
ATOM 687 N N . ILE A 1 94 ? 2.030 -17.304 25.829 1.00 59.97 94 ILE A N 1
ATOM 688 C CA . ILE A 1 94 ? 1.090 -16.289 26.318 1.00 59.97 94 ILE A CA 1
ATOM 689 C C . ILE A 1 94 ? 0.082 -16.934 27.286 1.00 59.97 94 ILE A C 1
ATOM 691 O O . ILE A 1 94 ? -0.197 -16.382 28.352 1.00 59.97 94 ILE A O 1
ATOM 695 N N . MET A 1 95 ? -0.404 -18.143 26.984 1.00 63.69 95 MET A N 1
ATOM 696 C CA . MET A 1 95 ? -1.337 -18.860 27.862 1.00 63.69 95 MET A CA 1
ATOM 697 C C . MET A 1 95 ? -0.681 -19.370 29.155 1.00 63.69 95 MET A C 1
ATOM 699 O O . MET A 1 95 ? -1.312 -19.317 30.215 1.00 63.69 95 MET A O 1
ATOM 703 N N . MET A 1 96 ? 0.586 -19.797 29.113 1.00 70.06 96 MET A N 1
ATOM 704 C CA . MET A 1 96 ? 1.307 -20.270 30.304 1.00 70.06 96 MET A CA 1
ATOM 705 C C . MET A 1 96 ? 1.677 -19.148 31.286 1.00 70.06 96 MET A C 1
ATOM 707 O O . MET A 1 96 ? 1.720 -19.392 32.492 1.00 70.06 96 MET A O 1
ATOM 711 N N . SER A 1 97 ? 1.869 -17.908 30.823 1.00 72.56 97 SER A N 1
ATOM 712 C CA . SER A 1 97 ? 2.148 -16.769 31.715 1.00 72.56 97 SER A CA 1
ATOM 713 C C . SER A 1 97 ? 0.895 -16.138 32.341 1.00 72.56 97 SER A C 1
ATOM 715 O O . SER A 1 97 ? 0.977 -15.557 33.424 1.00 72.56 97 SER A O 1
ATOM 717 N N . ILE A 1 98 ? -0.277 -16.252 31.705 1.00 77.25 98 ILE A N 1
ATOM 718 C CA . ILE A 1 98 ? -1.508 -15.577 32.163 1.00 77.25 98 ILE A CA 1
ATOM 719 C C . ILE A 1 98 ? -2.367 -16.481 33.071 1.00 77.25 98 ILE A C 1
ATOM 721 O O . ILE A 1 98 ? -3.068 -15.981 33.960 1.00 77.25 98 ILE A O 1
ATOM 725 N N . LEU A 1 99 ? -2.279 -17.809 32.930 1.00 79.38 99 LEU A N 1
ATOM 726 C CA . LEU A 1 99 ? -3.043 -18.766 33.743 1.00 79.38 99 LEU A CA 1
ATOM 727 C C . LEU A 1 99 ? -2.847 -18.604 35.272 1.00 79.38 99 LEU A C 1
ATOM 729 O O . LEU A 1 99 ? -3.854 -18.594 35.989 1.00 79.38 99 LEU A O 1
ATOM 733 N N . PRO A 1 100 ? -1.626 -18.378 35.806 1.00 82.88 100 PRO A N 1
ATOM 734 C CA . PRO A 1 100 ? -1.426 -18.146 37.240 1.00 82.88 100 PRO A CA 1
ATOM 735 C C . PRO A 1 100 ? -2.142 -16.884 37.743 1.00 82.88 100 PRO A C 1
ATOM 737 O O . PRO A 1 100 ? -2.730 -16.884 38.827 1.00 82.88 100 PRO A O 1
ATOM 740 N N . LEU A 1 101 ? -2.152 -15.815 36.939 1.00 82.75 101 LEU A N 1
ATOM 741 C CA . LEU A 1 101 ? -2.806 -14.547 37.278 1.00 82.75 101 LEU A CA 1
ATOM 742 C C . LEU A 1 101 ? -4.335 -14.684 37.288 1.00 82.75 101 LEU A C 1
ATOM 744 O O . LEU A 1 101 ? -4.999 -14.137 38.173 1.00 82.75 101 LEU A O 1
ATOM 748 N N . ILE A 1 102 ? -4.900 -15.446 36.346 1.00 81.56 102 ILE A N 1
ATOM 749 C CA . ILE A 1 102 ? -6.342 -15.736 36.296 1.00 81.56 102 ILE A CA 1
ATOM 750 C C . ILE A 1 102 ? -6.768 -16.558 37.519 1.00 81.56 102 ILE A C 1
ATOM 752 O O . ILE A 1 102 ? -7.773 -16.234 38.164 1.00 81.56 102 ILE A O 1
ATOM 756 N N . LEU A 1 103 ? -6.000 -17.593 37.874 1.00 84.06 103 LEU A N 1
ATOM 757 C CA . LEU A 1 103 ? -6.282 -18.427 39.045 1.00 84.06 103 LEU A CA 1
ATOM 758 C C . LEU A 1 103 ? -6.157 -17.634 40.354 1.00 84.06 103 LEU A C 1
ATOM 760 O O . LEU A 1 103 ? -7.014 -17.771 41.232 1.00 84.06 103 LEU A O 1
ATOM 764 N N . LEU A 1 104 ? -5.168 -16.742 40.467 1.00 85.38 104 LEU A N 1
ATOM 765 C CA . LEU A 1 104 ? -5.018 -15.868 41.632 1.00 85.38 104 LEU A CA 1
ATOM 766 C C . LEU A 1 104 ? -6.192 -14.887 41.762 1.00 85.38 104 LEU A C 1
ATOM 768 O O . LEU A 1 104 ? -6.753 -14.751 42.851 1.00 85.38 104 LEU A O 1
ATOM 772 N N . ARG A 1 105 ? -6.636 -14.260 40.661 1.00 85.69 105 ARG A N 1
ATOM 773 C CA . ARG A 1 105 ? -7.823 -13.381 40.669 1.00 85.69 105 ARG A CA 1
ATOM 774 C C . ARG A 1 105 ? -9.089 -14.128 41.088 1.00 85.69 105 ARG A C 1
ATOM 776 O O . ARG A 1 105 ? -9.832 -13.620 41.927 1.00 85.69 105 ARG A O 1
ATOM 783 N N . ARG A 1 106 ? -9.319 -15.339 40.566 1.00 87.31 106 ARG A N 1
ATOM 784 C CA . ARG A 1 106 ? -10.458 -16.185 40.978 1.00 87.31 106 ARG A CA 1
ATOM 785 C C . ARG A 1 106 ? -10.379 -16.567 42.456 1.00 87.31 106 ARG A C 1
ATOM 787 O O . ARG A 1 106 ? -11.380 -16.477 43.160 1.00 87.31 106 ARG A O 1
ATOM 794 N N . SER A 1 107 ? -9.192 -16.921 42.948 1.00 87.69 107 SER A N 1
ATOM 795 C CA . SER A 1 107 ? -8.962 -17.244 44.363 1.00 87.69 107 SER A CA 1
ATOM 796 C C . SER A 1 107 ? -9.249 -16.053 45.284 1.00 87.69 107 SER A C 1
ATOM 798 O O . SER A 1 107 ? -9.960 -16.195 46.281 1.00 87.69 107 SER A O 1
ATOM 800 N N . LEU A 1 108 ? -8.772 -14.855 44.929 1.00 85.50 108 LEU A N 1
ATOM 801 C CA . LEU A 1 108 ? -9.047 -13.628 45.681 1.00 85.50 108 LEU A CA 1
ATOM 802 C C . LEU A 1 108 ? -10.535 -13.253 45.641 1.00 85.50 108 LEU A C 1
ATOM 804 O O . LEU A 1 108 ? -11.098 -12.909 46.678 1.00 85.50 108 LEU A O 1
ATOM 808 N N . SER A 1 109 ? -11.190 -13.387 44.484 1.00 87.19 109 SER A N 1
ATOM 809 C CA . SER A 1 109 ? -12.630 -13.137 44.334 1.00 87.19 109 SER A CA 1
ATOM 810 C C . SER A 1 109 ? -13.468 -14.083 45.203 1.00 87.19 109 SER A C 1
ATOM 812 O O . SER A 1 109 ? -14.321 -13.626 45.963 1.00 87.19 109 SER A O 1
ATOM 814 N N . ASN A 1 110 ? -13.147 -15.380 45.20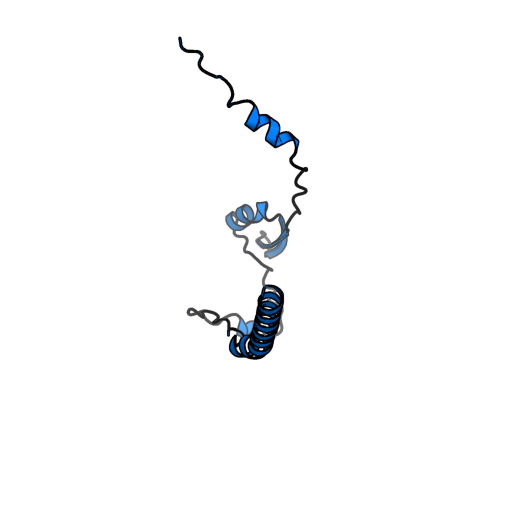6 1.00 86.56 110 ASN A N 1
ATOM 815 C CA . ASN A 1 110 ? -13.811 -16.368 46.059 1.00 86.56 110 ASN A CA 1
ATOM 816 C C . ASN A 1 110 ? -13.585 -16.094 47.554 1.00 86.56 110 ASN A C 1
ATOM 818 O O . ASN A 1 110 ? -14.509 -16.236 48.356 1.00 86.56 110 ASN A O 1
ATOM 822 N N . LYS A 1 111 ? -12.381 -15.654 47.947 1.00 85.69 111 LYS A N 1
ATOM 823 C CA . LYS A 1 111 ? -12.097 -15.247 49.334 1.00 85.69 111 LYS A CA 1
ATOM 824 C C . LYS A 1 111 ? -12.901 -14.012 49.746 1.00 85.69 111 LYS A C 1
ATOM 826 O O . LYS A 1 111 ? -13.421 -13.983 50.859 1.00 85.69 111 LYS A O 1
ATOM 831 N N . MET A 1 112 ? -13.031 -13.018 48.866 1.00 83.81 112 MET A N 1
ATOM 832 C CA . MET A 1 112 ? -13.849 -11.827 49.121 1.00 83.81 112 MET A CA 1
ATOM 833 C C . MET A 1 112 ? -15.337 -12.174 49.224 1.00 83.81 112 MET A C 1
ATOM 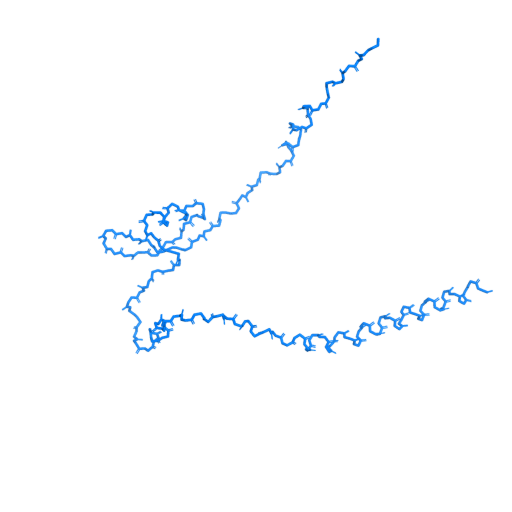835 O O . MET A 1 112 ? -16.002 -11.716 50.151 1.00 83.81 112 MET A O 1
ATOM 839 N N . LEU A 1 113 ? -15.846 -13.031 48.334 1.00 83.69 113 LEU A N 1
ATOM 840 C CA . LEU A 1 113 ? -17.234 -13.492 48.370 1.00 83.69 113 LEU A CA 1
ATOM 841 C C . LEU A 1 113 ? -17.535 -14.258 49.664 1.00 83.69 113 LEU A C 1
ATOM 843 O O . LEU A 1 113 ? -18.548 -13.997 50.307 1.00 83.69 113 LEU A O 1
ATOM 847 N N . LYS A 1 114 ? -16.621 -15.135 50.097 1.00 83.94 114 LYS A N 1
ATOM 848 C CA . LYS A 1 114 ? -16.766 -15.891 51.348 1.00 83.94 114 LYS A CA 1
ATOM 849 C C . LYS A 1 114 ? -16.771 -14.981 52.580 1.00 83.94 114 LYS A C 1
ATOM 851 O O . LYS A 1 114 ? -17.609 -15.166 53.454 1.00 83.94 114 LYS A O 1
ATOM 856 N N . ARG A 1 115 ? -15.902 -13.963 52.623 1.00 85.00 115 ARG A N 1
ATOM 857 C CA . ARG A 1 115 ? -15.904 -12.945 53.694 1.00 85.00 115 ARG A CA 1
ATOM 858 C C . ARG A 1 115 ? -17.201 -12.136 53.719 1.00 85.00 115 ARG A C 1
ATOM 860 O O . ARG A 1 115 ? -17.720 -11.869 54.793 1.00 85.00 115 ARG A O 1
ATOM 867 N N . LYS A 1 116 ? -17.738 -11.782 52.548 1.00 80.00 116 LYS A N 1
ATOM 868 C CA . LYS A 1 116 ? -19.000 -11.039 52.433 1.00 80.00 116 LYS A CA 1
ATOM 869 C C . LYS A 1 116 ? -20.202 -11.877 52.877 1.00 80.00 116 LYS A C 1
ATOM 871 O O . LYS A 1 116 ? -21.089 -11.345 53.527 1.00 80.00 116 LYS A O 1
ATOM 876 N N . LEU A 1 117 ? -20.200 -13.182 52.589 1.00 78.00 117 LEU A N 1
ATOM 877 C CA . LEU A 1 117 ? -21.223 -14.112 53.076 1.00 78.00 117 LEU A CA 1
ATOM 878 C C . LEU A 1 117 ? -21.178 -14.274 54.605 1.00 78.00 117 LEU A C 1
ATOM 880 O O . LEU A 1 117 ? -22.222 -14.284 55.238 1.00 78.00 117 LEU A O 1
ATOM 884 N N . GLN A 1 118 ? -19.980 -14.349 55.195 1.00 78.75 118 GLN A N 1
ATOM 885 C CA . GLN A 1 118 ? -19.793 -14.459 56.651 1.00 78.75 118 GLN A CA 1
ATOM 886 C C . GLN A 1 118 ? -20.187 -13.194 57.429 1.00 78.75 118 GLN A C 1
ATOM 888 O O . GLN A 1 118 ? -20.385 -13.271 58.631 1.00 78.75 118 GLN A O 1
ATOM 893 N N . GLN A 1 119 ? -20.276 -12.034 56.770 1.00 77.44 119 GLN A N 1
ATOM 894 C CA . GLN A 1 119 ? -20.770 -10.788 57.375 1.00 77.44 119 GLN A CA 1
ATOM 895 C C . GLN A 1 119 ? -22.299 -10.640 57.289 1.00 77.44 119 GLN A C 1
ATOM 897 O O . GLN A 1 119 ? -22.845 -9.690 57.841 1.00 77.44 119 GLN A O 1
ATOM 902 N N . LEU A 1 120 ? -22.974 -11.536 56.561 1.00 70.88 120 LEU A N 1
ATOM 903 C CA . LEU A 1 120 ? -24.429 -11.539 56.360 1.00 70.88 120 LEU A CA 1
ATOM 904 C C . LEU A 1 120 ? -25.147 -12.614 57.199 1.00 70.88 120 LEU A C 1
ATOM 906 O O . LEU A 1 120 ? -26.367 -12.732 57.110 1.00 70.88 120 LEU A O 1
ATOM 910 N N . THR A 1 121 ? -24.394 -13.385 57.983 1.00 59.97 121 THR A N 1
ATOM 911 C CA . THR A 1 121 ? -24.864 -14.348 58.992 1.00 59.97 121 THR A CA 1
ATOM 912 C C . THR A 1 121 ? -24.525 -13.830 60.374 1.00 59.97 121 THR A C 1
ATOM 914 O O . THR A 1 121 ? -25.403 -13.897 61.256 1.00 59.97 121 THR A O 1
#

pLDDT: mean 71.91, std 18.74, range [33.88, 96.88]

Radius of gyration: 30.98 Å; chains: 1; bounding box: 86×42×82 Å

Secondary structure (DSSP, 8-state):
-------SSSHHHHGGG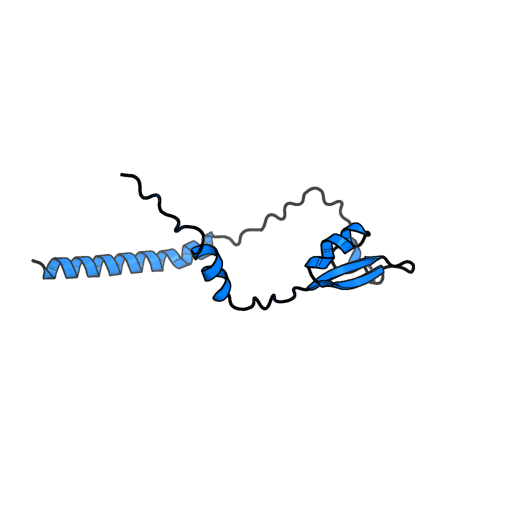GS--------EEEEEEEETTEEEEEEEEGGGHHHHHHTT-EES----S-S-TTSGGGS-S-------------HHHHHHHHHHHHHHHHHHHHHHHHHHHHT--